Protein AF-A0A8S3E5W3-F1 (afdb_monomer_lite)

Secondary structure (DSSP, 8-state):
------EEEE---HHHHHHHHH-GGGHHHHTT--EEEE--SS----HHHHHHHHHH-TT-SEEEEEESSTHHHHHHHHHHHHH-TT--EEEEEESS-----STT-HHHHHHHHHHHH-TTSS-GGG-EEEEETTEEEEE--

pLDDT: mean 84.82, std 10.71, range [51.94, 96.88]

Foldseek 3Di:
DPPQDAADEEEPPPVVLVVVLPDPVCLVNLQRHAEYEHDDDQDQCDLVNLLSSLVSNQNYQYYEEEHAAPVVVLSNLLNCLQRHLNHFKYKYFYDAFDDDPDPDDLVNSVVSNCVRPHPPSFDSVQWDWDDDRTMIITGGD

Sequence (141 aa):
ACPNVIDLKISPLYLYLEAIIYNSSLISIFKQIKILNLITGYCNICRNLISNLVKRFPSLTHMEVPVASFNYCESTIDILLSHQQNLSYLNIGHSTPAVFNQPFSRSHIIDKRCRAFGFNTIDERKVTVNRDERSIEIRLS

Organism: NCBI:txid392030

Structure (mmCIF, N/CA/C/O backbone):
data_AF-A0A8S3E5W3-F1
#
_entry.id   AF-A0A8S3E5W3-F1
#
loop_
_atom_site.group_PDB
_atom_site.id
_atom_site.type_symbol
_atom_site.label_atom_id
_atom_site.label_alt_id
_atom_site.label_comp_id
_atom_site.label_asym_id
_atom_site.label_entity_id
_atom_site.label_seq_id
_atom_site.pdbx_PDB_ins_code
_atom_site.Cartn_x
_atom_site.Cartn_y
_atom_site.Cartn_z
_atom_site.occupancy
_atom_site.B_iso_or_equiv
_atom_site.auth_seq_id
_atom_site.auth_comp_id
_atom_site.auth_asym_id
_atom_site.auth_atom_id
_atom_site.pdbx_PDB_model_num
ATOM 1 N N . ALA A 1 1 ? -18.044 19.460 12.988 1.00 51.94 1 ALA A N 1
ATOM 2 C CA . ALA A 1 1 ? -17.179 18.279 12.794 1.00 51.94 1 ALA A CA 1
ATOM 3 C C . ALA A 1 1 ? -16.842 18.188 11.312 1.00 51.94 1 ALA A C 1
ATOM 5 O O . ALA A 1 1 ? -17.748 18.396 10.514 1.00 51.94 1 ALA A O 1
ATOM 6 N N . CYS A 1 2 ? -15.580 17.960 10.931 1.00 53.28 2 CYS A N 1
ATOM 7 C CA . CYS A 1 2 ? -15.289 17.615 9.534 1.00 53.28 2 CYS A CA 1
ATOM 8 C C . CYS A 1 2 ? -16.010 16.294 9.204 1.00 53.28 2 CYS A C 1
ATOM 10 O O . CYS A 1 2 ? -16.019 15.412 10.065 1.00 53.28 2 CYS A O 1
ATOM 12 N N . PRO A 1 3 ? -16.630 16.153 8.020 1.00 58.12 3 PRO A N 1
ATOM 13 C CA . PRO A 1 3 ? -17.190 14.878 7.581 1.00 58.12 3 PRO A CA 1
ATOM 14 C C . PRO A 1 3 ? -16.103 13.792 7.569 1.00 58.12 3 PRO A C 1
ATOM 16 O O . PRO A 1 3 ? -14.919 14.107 7.447 1.00 58.12 3 PRO A O 1
ATOM 19 N N . ASN A 1 4 ? -16.513 12.524 7.691 1.00 75.50 4 ASN A N 1
ATOM 20 C CA . ASN A 1 4 ? -15.634 11.356 7.580 1.00 75.50 4 ASN A CA 1
ATOM 21 C C . ASN A 1 4 ? -15.000 11.316 6.180 1.00 75.50 4 ASN A C 1
ATOM 23 O O . ASN A 1 4 ? -15.525 10.676 5.268 1.00 75.50 4 ASN A O 1
ATOM 27 N N . VAL A 1 5 ? -13.884 12.016 5.987 1.00 76.00 5 VAL A N 1
ATOM 28 C CA . VAL A 1 5 ? -13.081 11.884 4.773 1.00 76.00 5 VAL A CA 1
ATOM 29 C C . VAL A 1 5 ? -12.323 10.571 4.904 1.00 76.00 5 VAL A C 1
ATOM 31 O O . VAL A 1 5 ? -11.516 10.404 5.815 1.00 76.00 5 VAL A O 1
ATOM 34 N N . ILE A 1 6 ? -12.629 9.624 4.023 1.00 88.81 6 ILE A N 1
ATOM 35 C CA . ILE A 1 6 ? -12.010 8.291 4.010 1.00 88.81 6 ILE A CA 1
ATOM 36 C C . ILE A 1 6 ? -11.149 8.055 2.767 1.00 88.81 6 ILE A C 1
ATOM 38 O O . ILE A 1 6 ? -10.270 7.198 2.808 1.00 88.81 6 ILE A O 1
ATOM 42 N N . ASP A 1 7 ? -11.379 8.822 1.701 1.00 91.31 7 ASP A N 1
ATOM 43 C CA . ASP A 1 7 ? -10.654 8.767 0.430 1.00 91.31 7 ASP A CA 1
ATOM 44 C C . ASP A 1 7 ? -10.007 10.127 0.167 1.00 91.31 7 ASP A C 1
ATOM 46 O O . ASP A 1 7 ? -10.668 11.168 0.233 1.00 91.31 7 ASP A O 1
ATOM 50 N N . LEU A 1 8 ? -8.704 10.108 -0.101 1.00 89.25 8 LEU A N 1
ATOM 51 C CA . LEU A 1 8 ? -7.937 11.263 -0.528 1.00 89.25 8 LEU A CA 1
ATOM 52 C C . LEU A 1 8 ? -7.276 10.960 -1.871 1.00 89.25 8 LEU A C 1
ATOM 54 O O . LEU A 1 8 ? -6.436 10.065 -1.983 1.00 89.25 8 LEU A O 1
ATOM 58 N N . LYS A 1 9 ? -7.592 11.784 -2.870 1.00 88.75 9 LYS A N 1
ATOM 59 C CA . LYS A 1 9 ? -6.907 11.799 -4.163 1.00 88.75 9 LYS A CA 1
ATOM 60 C C . LYS A 1 9 ? -6.082 13.072 -4.271 1.00 88.75 9 LYS A C 1
ATOM 62 O O . LYS A 1 9 ? -6.625 14.166 -4.135 1.00 88.75 9 LYS A O 1
ATOM 67 N N . ILE A 1 10 ? -4.779 12.943 -4.496 1.00 83.44 10 ILE A N 1
ATOM 68 C CA . ILE A 1 10 ? -3.865 14.088 -4.522 1.00 83.44 10 ILE A CA 1
ATOM 69 C C . ILE A 1 10 ? -2.868 13.962 -5.666 1.00 83.44 10 ILE A C 1
ATOM 71 O O . ILE A 1 10 ? -2.259 12.914 -5.862 1.00 83.44 10 ILE A O 1
ATOM 75 N N . SER A 1 11 ? -2.697 15.045 -6.424 1.00 77.00 11 SER A N 1
ATOM 76 C CA . SER A 1 11 ? -1.635 15.135 -7.422 1.00 77.00 11 SER A CA 1
ATOM 77 C C . SER A 1 11 ? -0.300 15.449 -6.730 1.00 77.00 11 SER A C 1
ATOM 79 O O . SER A 1 11 ? -0.203 16.445 -6.006 1.00 77.00 11 SER A O 1
ATOM 81 N N . PRO A 1 12 ? 0.738 14.626 -6.921 1.00 62.12 12 PRO A N 1
ATOM 82 C CA . PRO A 1 12 ? 2.032 14.775 -6.306 1.00 62.12 12 PRO A CA 1
ATOM 83 C C . PRO A 1 12 ? 2.875 15.719 -7.163 1.00 62.12 12 PRO A C 1
ATOM 85 O O . PRO A 1 12 ? 3.812 15.313 -7.839 1.00 62.12 12 PRO A O 1
ATOM 88 N N . LEU A 1 13 ? 2.604 17.017 -7.116 1.00 70.69 13 LEU A N 1
ATOM 89 C CA . LEU A 1 13 ? 3.729 17.935 -7.254 1.00 70.69 13 LEU A CA 1
ATOM 90 C C . LEU A 1 13 ? 4.474 17.863 -5.917 1.00 70.69 13 LEU A C 1
ATOM 92 O O . LEU A 1 13 ? 3.924 18.273 -4.897 1.00 70.69 13 LEU A O 1
ATOM 96 N N . TYR A 1 14 ? 5.678 17.276 -5.913 1.00 63.31 14 TYR A N 1
ATOM 97 C CA . TYR A 1 14 ? 6.438 16.892 -4.707 1.00 63.31 14 TYR A CA 1
ATOM 98 C C . TYR A 1 14 ? 6.393 17.954 -3.590 1.00 63.31 14 TYR A C 1
ATOM 100 O O . TYR A 1 14 ? 6.066 17.644 -2.447 1.00 63.31 14 TYR A O 1
ATOM 108 N N . LEU A 1 15 ? 6.613 19.223 -3.955 1.00 60.59 15 LEU A N 1
ATOM 109 C CA . LEU A 1 15 ? 6.594 20.374 -3.043 1.00 60.59 15 LEU A CA 1
ATOM 110 C C . LEU A 1 15 ? 5.234 20.597 -2.356 1.00 60.59 15 LEU A C 1
ATOM 112 O O . LEU A 1 15 ? 5.180 20.876 -1.160 1.00 60.59 15 LEU A O 1
ATOM 116 N N . TYR A 1 16 ? 4.127 20.454 -3.086 1.00 69.62 16 TYR A N 1
ATOM 117 C CA . TYR A 1 16 ? 2.784 20.634 -2.527 1.00 69.62 16 TYR A CA 1
ATOM 118 C C . TYR A 1 16 ? 2.388 19.463 -1.634 1.00 69.62 16 TYR A C 1
ATOM 120 O O . TYR A 1 16 ? 1.751 19.659 -0.599 1.00 69.62 16 TYR A O 1
ATOM 128 N N . LEU A 1 17 ? 2.792 18.247 -2.010 1.00 75.75 17 LEU A N 1
ATOM 129 C CA . LEU A 1 17 ? 2.506 17.058 -1.220 1.00 75.75 17 LEU A CA 1
ATOM 130 C C . LEU A 1 17 ? 3.232 17.108 0.130 1.00 75.75 17 LEU A C 1
ATOM 132 O O . LEU A 1 17 ? 2.605 16.854 1.155 1.00 75.75 17 LEU A O 1
ATOM 136 N N . GLU A 1 18 ? 4.506 17.507 0.165 1.00 79.12 18 GLU A N 1
ATOM 137 C CA . GLU A 1 18 ? 5.216 17.722 1.431 1.00 79.12 18 GLU A CA 1
ATOM 138 C C . GLU A 1 18 ? 4.546 18.799 2.290 1.00 79.12 18 GLU A C 1
ATOM 140 O O . GLU A 1 18 ? 4.275 18.552 3.466 1.00 79.12 18 GLU A O 1
ATOM 145 N N . ALA A 1 19 ? 4.199 19.955 1.715 1.00 82.25 19 ALA A N 1
ATOM 146 C CA . ALA A 1 19 ? 3.516 21.021 2.452 1.00 82.25 19 ALA A CA 1
ATOM 147 C C . ALA A 1 19 ? 2.207 20.534 3.100 1.00 82.25 19 ALA A C 1
ATOM 149 O O . ALA A 1 19 ? 1.916 20.868 4.249 1.00 82.25 19 ALA A O 1
ATOM 150 N N . ILE A 1 20 ? 1.444 19.696 2.394 1.00 82.69 20 ILE A N 1
ATOM 151 C CA . ILE A 1 20 ? 0.206 19.095 2.900 1.00 82.69 20 ILE A CA 1
ATOM 152 C C . ILE A 1 20 ? 0.502 18.069 4.001 1.00 82.69 20 ILE A C 1
ATOM 154 O O . ILE A 1 20 ? -0.080 18.150 5.081 1.00 82.69 20 ILE A O 1
ATOM 158 N N . ILE A 1 21 ? 1.435 17.139 3.775 1.00 84.00 21 ILE A N 1
ATOM 159 C CA . ILE A 1 21 ? 1.821 16.094 4.740 1.00 84.00 21 ILE A CA 1
ATOM 160 C C . ILE A 1 21 ? 2.355 16.706 6.037 1.00 84.00 21 ILE A C 1
ATOM 162 O O . ILE A 1 21 ? 2.086 16.194 7.128 1.00 84.00 21 ILE A O 1
ATOM 166 N N . TYR A 1 22 ? 3.120 17.793 5.960 1.00 85.31 22 TYR A N 1
ATOM 167 C CA . TYR A 1 22 ? 3.699 18.431 7.140 1.00 85.31 22 TYR A CA 1
ATOM 168 C C . TYR A 1 22 ? 2.750 19.406 7.843 1.00 85.31 22 TYR A C 1
ATOM 170 O O . TYR A 1 22 ? 3.024 19.773 8.985 1.00 85.31 22 TYR A O 1
ATOM 178 N N . ASN A 1 23 ? 1.602 19.739 7.248 1.00 88.19 23 ASN A N 1
ATOM 179 C CA . ASN A 1 23 ? 0.614 20.611 7.870 1.00 88.19 23 ASN A CA 1
ATOM 180 C C . ASN A 1 23 ? -0.026 19.950 9.108 1.00 88.19 23 ASN A C 1
ATOM 182 O O . ASN A 1 23 ? -0.774 18.973 9.016 1.00 88.19 23 ASN A O 1
ATOM 186 N N . SER A 1 24 ? 0.259 20.499 10.291 1.00 89.75 24 SER A N 1
ATOM 187 C CA . SER A 1 24 ? -0.223 19.975 11.573 1.00 89.75 24 SER A CA 1
ATOM 188 C C . SER A 1 24 ? -1.737 20.106 11.754 1.00 89.75 24 SER A C 1
ATOM 190 O O . SER A 1 24 ? -2.343 19.270 12.426 1.00 89.75 24 SER A O 1
ATOM 192 N N . SER A 1 25 ? -2.373 21.089 11.113 1.00 89.94 25 SER A N 1
ATOM 193 C CA . SER A 1 25 ? -3.822 21.297 11.185 1.00 89.94 25 SER A CA 1
ATOM 194 C C . SER A 1 25 ? -4.619 20.186 10.494 1.00 89.94 25 SER A C 1
ATOM 196 O O . SER A 1 25 ? -5.795 20.006 10.796 1.00 89.94 25 SER A O 1
ATOM 198 N N . LEU A 1 26 ? -3.987 19.407 9.605 1.00 88.69 26 LEU A N 1
ATOM 199 C CA . LEU A 1 26 ? -4.627 18.314 8.865 1.00 88.69 26 LEU A CA 1
ATOM 200 C C . LEU A 1 26 ? -4.473 16.937 9.537 1.00 88.69 26 LEU A C 1
ATOM 202 O O . LEU A 1 26 ? -5.041 15.957 9.057 1.00 88.69 26 LEU A O 1
ATOM 206 N N . ILE A 1 27 ? -3.761 16.837 10.670 1.00 88.50 27 ILE A N 1
ATOM 207 C CA . ILE A 1 27 ? -3.482 15.554 11.351 1.00 88.50 27 ILE A CA 1
ATOM 208 C C . ILE A 1 27 ? -4.766 14.778 11.670 1.00 88.50 27 ILE A C 1
ATOM 210 O O . ILE A 1 27 ? -4.810 13.559 11.501 1.00 88.50 27 ILE A O 1
ATOM 214 N N . SER A 1 28 ? -5.810 15.463 12.145 1.00 88.94 28 SER A N 1
ATOM 215 C CA . SER A 1 28 ? -7.084 14.818 12.486 1.00 88.94 28 SER A CA 1
ATOM 216 C C . SER A 1 28 ? -7.775 14.218 11.261 1.00 88.94 28 SER A C 1
ATOM 218 O O . SER A 1 28 ? -8.424 13.183 11.389 1.00 88.94 28 SER A O 1
ATOM 220 N N . ILE A 1 29 ? -7.604 14.821 10.082 1.00 89.12 29 ILE A N 1
ATOM 221 C CA . ILE A 1 29 ? -8.140 14.326 8.811 1.00 89.12 29 ILE A CA 1
ATOM 222 C C . ILE A 1 29 ? -7.318 13.124 8.338 1.00 89.12 29 ILE A C 1
ATOM 224 O O . ILE A 1 29 ? -7.889 12.079 8.047 1.00 89.12 29 ILE A O 1
ATOM 228 N N . PHE A 1 30 ? -5.983 13.210 8.339 1.00 90.81 30 PHE A N 1
ATOM 229 C CA . PHE A 1 30 ? -5.122 12.115 7.866 1.00 90.81 30 PHE A CA 1
ATOM 230 C C . PHE A 1 30 ? -5.284 10.814 8.662 1.00 90.81 30 PHE A C 1
ATOM 232 O O . PHE A 1 30 ? -5.193 9.730 8.090 1.00 90.81 30 PHE A O 1
ATOM 239 N N . LYS A 1 31 ? -5.613 10.902 9.957 1.00 90.06 31 LYS A N 1
ATOM 240 C CA . LYS A 1 31 ? -5.946 9.731 10.788 1.00 90.06 31 LYS A CA 1
ATOM 241 C C . LYS A 1 31 ? -7.226 9.004 10.357 1.00 90.06 31 LYS A C 1
ATOM 243 O O . LYS A 1 31 ? -7.402 7.848 10.731 1.00 90.06 31 LYS A O 1
ATOM 248 N N . GLN A 1 32 ? -8.119 9.660 9.619 1.00 91.94 32 GLN A N 1
ATOM 249 C CA . GLN A 1 32 ? -9.391 9.086 9.161 1.00 91.94 32 GLN A CA 1
ATOM 250 C C . GLN A 1 32 ? -9.295 8.481 7.757 1.00 91.94 32 GLN A C 1
ATOM 252 O O . GLN A 1 32 ? -10.073 7.587 7.425 1.00 91.94 32 GLN A O 1
ATOM 257 N N . ILE A 1 33 ? -8.334 8.942 6.951 1.00 93.19 33 ILE A N 1
ATOM 258 C CA . ILE A 1 33 ? -8.129 8.460 5.587 1.00 93.19 33 ILE A CA 1
ATOM 259 C C . ILE A 1 33 ? -7.767 6.972 5.604 1.00 93.19 33 ILE A C 1
ATOM 261 O O . ILE A 1 33 ? -6.821 6.543 6.267 1.00 93.19 33 ILE A O 1
ATOM 265 N N . LYS A 1 34 ? -8.517 6.201 4.818 1.00 95.25 34 LYS A N 1
ATOM 266 C CA . LYS A 1 34 ? -8.323 4.765 4.603 1.00 95.25 34 LYS A CA 1
ATOM 267 C C . LYS A 1 34 ? -7.833 4.449 3.196 1.00 95.25 34 LYS A C 1
ATOM 269 O O . LYS A 1 34 ? -7.215 3.402 3.010 1.00 95.25 34 LYS A O 1
ATOM 274 N N . ILE A 1 35 ? -8.126 5.320 2.236 1.00 95.31 35 ILE A N 1
ATOM 275 C CA . ILE A 1 35 ? -7.792 5.175 0.821 1.00 95.31 35 ILE A CA 1
ATOM 276 C C . ILE A 1 35 ? -6.981 6.401 0.407 1.00 95.31 35 ILE A C 1
ATOM 278 O O . ILE A 1 35 ? -7.440 7.531 0.570 1.00 95.31 35 ILE A O 1
ATOM 282 N N . LEU A 1 36 ? -5.774 6.180 -0.108 1.00 92.94 36 LEU A N 1
ATOM 283 C CA . LEU A 1 36 ? -4.906 7.243 -0.605 1.00 92.94 36 LEU A CA 1
ATOM 284 C C . LEU A 1 36 ? -4.484 6.949 -2.040 1.00 92.94 36 LEU A C 1
ATOM 286 O O . LEU A 1 36 ? -3.724 6.016 -2.287 1.00 92.94 36 LEU A O 1
ATOM 290 N N . ASN A 1 37 ? -4.930 7.794 -2.964 1.00 91.38 37 ASN A N 1
ATOM 291 C CA . ASN A 1 37 ? -4.573 7.699 -4.372 1.00 91.38 37 ASN A CA 1
ATOM 292 C C . ASN A 1 37 ? -3.673 8.875 -4.744 1.00 91.38 37 ASN A C 1
ATOM 294 O O . ASN A 1 37 ? -4.113 10.029 -4.809 1.00 91.38 37 ASN A O 1
ATOM 298 N N . LEU A 1 38 ? -2.401 8.585 -4.986 1.00 88.00 38 LEU A N 1
ATOM 299 C CA . LEU A 1 38 ? -1.465 9.567 -5.510 1.00 88.00 38 LEU A CA 1
ATOM 300 C C . LEU A 1 38 ? -1.620 9.579 -7.037 1.00 88.00 38 LEU A C 1
ATOM 302 O O . LEU A 1 38 ? -1.296 8.611 -7.716 1.00 88.00 38 LEU A O 1
ATOM 306 N N . ILE A 1 39 ? -2.187 10.651 -7.584 1.00 80.81 39 ILE A N 1
ATOM 307 C CA . ILE A 1 39 ? -2.482 10.749 -9.021 1.00 80.81 39 ILE A CA 1
ATOM 308 C C . ILE A 1 39 ? -1.172 10.922 -9.798 1.00 80.81 39 ILE A C 1
ATOM 310 O O . ILE A 1 39 ? -0.194 11.444 -9.290 1.00 80.81 39 ILE A O 1
ATOM 314 N N . THR A 1 40 ? -1.105 10.490 -11.048 1.00 62.34 40 THR A N 1
ATOM 315 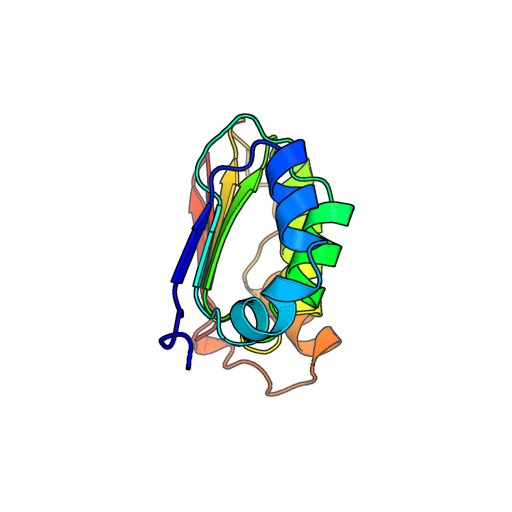C CA . THR A 1 40 ? 0.092 10.648 -11.877 1.00 62.34 40 THR A CA 1
ATOM 316 C C . THR A 1 40 ? 0.445 12.123 -12.113 1.00 62.34 40 THR A C 1
ATOM 318 O O . THR A 1 40 ? -0.261 12.851 -12.806 1.00 62.34 40 THR A O 1
ATOM 321 N N . GLY A 1 41 ? 1.587 12.534 -11.576 1.00 58.16 41 GLY A N 1
ATOM 322 C CA . GLY A 1 41 ? 2.441 13.617 -12.059 1.00 58.16 41 GLY A CA 1
ATOM 323 C C . GLY A 1 41 ? 3.871 13.079 -12.045 1.00 58.16 41 GLY A C 1
ATOM 324 O O . GLY A 1 41 ? 4.114 12.070 -11.384 1.00 58.16 41 GLY A O 1
ATOM 325 N N . TYR A 1 42 ? 4.813 13.680 -12.773 1.00 55.38 42 TYR A N 1
ATOM 326 C CA . TYR A 1 42 ? 6.233 13.292 -12.741 1.00 55.38 42 TYR A CA 1
ATOM 327 C C . TYR A 1 42 ? 6.835 13.557 -11.349 1.00 55.38 42 TYR A C 1
ATOM 329 O O . TYR A 1 42 ? 7.603 14.492 -11.148 1.00 55.38 42 TYR A O 1
ATOM 337 N N . CYS A 1 43 ? 6.442 12.768 -10.355 1.00 59.91 43 CYS A N 1
ATOM 338 C CA . CYS A 1 43 ? 6.921 12.871 -8.997 1.00 59.91 43 CYS A CA 1
ATOM 339 C C . CYS A 1 43 ? 7.893 11.741 -8.753 1.00 59.91 43 CYS A C 1
ATOM 341 O O . CYS A 1 43 ? 7.539 10.561 -8.813 1.00 59.91 43 CYS A O 1
ATOM 343 N N . ASN A 1 44 ? 9.126 12.112 -8.439 1.00 67.94 44 ASN A N 1
ATOM 344 C CA . ASN A 1 44 ? 10.066 11.163 -7.895 1.00 67.94 44 ASN A CA 1
ATOM 345 C C . ASN A 1 44 ? 9.696 10.923 -6.427 1.00 67.94 44 ASN A C 1
ATOM 347 O O . ASN A 1 44 ? 10.194 11.605 -5.530 1.00 67.94 44 ASN A O 1
ATOM 351 N N . ILE A 1 45 ? 8.752 10.010 -6.184 1.00 75.06 45 ILE A N 1
ATOM 352 C CA . ILE A 1 45 ? 8.390 9.618 -4.825 1.00 75.06 45 ILE A CA 1
ATOM 353 C C . ILE A 1 45 ? 9.591 8.900 -4.215 1.00 75.06 45 ILE A C 1
ATOM 355 O O . ILE A 1 45 ? 9.882 7.743 -4.507 1.00 75.06 45 ILE A O 1
ATOM 359 N N . CYS A 1 46 ? 10.322 9.630 -3.380 1.00 75.81 46 CYS A N 1
ATOM 360 C CA . CYS A 1 46 ? 11.492 9.115 -2.702 1.00 75.81 46 CYS A CA 1
ATOM 361 C C . CYS A 1 46 ? 11.090 8.304 -1.459 1.00 75.81 46 CYS A C 1
ATOM 363 O O . CYS A 1 46 ? 10.008 8.464 -0.883 1.00 75.81 46 CYS A O 1
ATOM 365 N N . ARG A 1 47 ? 12.019 7.472 -0.983 1.00 82.44 47 ARG A N 1
ATOM 366 C CA . ARG A 1 47 ? 11.866 6.647 0.225 1.00 82.44 47 ARG A CA 1
ATOM 367 C C . ARG A 1 47 ? 11.407 7.444 1.458 1.00 82.44 47 ARG A C 1
ATOM 369 O O . ARG A 1 47 ? 10.595 6.963 2.252 1.00 82.44 47 ARG A O 1
ATOM 376 N N . ASN A 1 48 ? 11.925 8.662 1.625 1.00 84.12 48 ASN A N 1
ATOM 377 C CA . ASN A 1 48 ? 11.607 9.521 2.769 1.00 84.12 48 ASN A CA 1
ATOM 378 C C . ASN A 1 48 ? 10.147 9.976 2.746 1.00 84.12 48 ASN A C 1
ATOM 380 O O . ASN A 1 48 ? 9.480 9.948 3.779 1.00 84.12 48 ASN A O 1
ATOM 384 N N . LEU A 1 49 ? 9.629 10.324 1.567 1.00 83.81 49 LEU A N 1
ATOM 385 C CA . LEU A 1 49 ? 8.242 10.734 1.403 1.00 83.81 49 LEU A CA 1
ATOM 386 C C . LEU A 1 49 ? 7.279 9.598 1.769 1.00 83.81 49 LEU A C 1
ATOM 388 O O . LEU A 1 49 ? 6.371 9.816 2.567 1.00 83.81 49 LEU A O 1
ATOM 392 N N . ILE A 1 50 ? 7.520 8.375 1.281 1.00 88.38 50 ILE A N 1
ATOM 393 C CA . ILE A 1 50 ? 6.724 7.194 1.668 1.00 88.38 50 ILE A CA 1
ATOM 394 C C . ILE A 1 50 ? 6.782 6.967 3.180 1.00 88.38 50 ILE A C 1
ATOM 396 O O . ILE A 1 50 ? 5.752 6.749 3.815 1.00 88.38 50 ILE A O 1
ATOM 400 N N . SER A 1 51 ? 7.970 7.085 3.779 1.00 89.94 51 SER A N 1
ATOM 401 C CA . SER A 1 51 ? 8.154 6.922 5.228 1.00 89.94 51 SER A CA 1
ATOM 402 C C . SER A 1 51 ? 7.357 7.946 6.044 1.00 89.94 51 SER A C 1
ATOM 404 O O . SER A 1 51 ? 6.890 7.646 7.141 1.00 89.94 51 SER A O 1
ATOM 406 N N 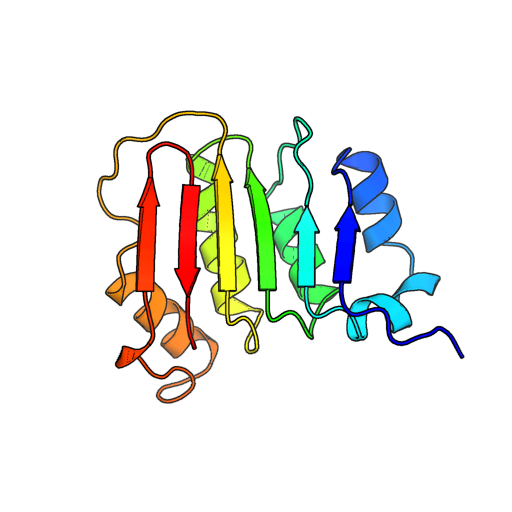. ASN A 1 52 ? 7.180 9.158 5.522 1.00 88.44 52 ASN A N 1
ATOM 407 C CA . ASN A 1 52 ? 6.383 10.195 6.171 1.00 88.44 52 ASN A CA 1
ATOM 408 C C . ASN A 1 52 ? 4.886 10.024 5.906 1.00 88.44 52 ASN A C 1
ATOM 410 O O . ASN A 1 52 ? 4.090 10.210 6.827 1.00 88.44 52 ASN A O 1
ATOM 414 N N . LEU A 1 53 ? 4.502 9.587 4.703 1.00 89.50 53 LEU A N 1
ATOM 415 C CA . LEU A 1 53 ? 3.127 9.204 4.386 1.00 89.50 53 LEU A CA 1
ATOM 416 C C . LEU A 1 53 ? 2.634 8.131 5.358 1.00 89.50 53 LEU A C 1
ATOM 418 O O . LEU A 1 53 ? 1.614 8.329 6.014 1.00 89.50 53 LEU A O 1
ATOM 422 N N . VAL A 1 54 ? 3.389 7.049 5.564 1.00 91.12 54 VAL A N 1
ATOM 423 C CA . VAL A 1 54 ? 2.927 5.985 6.468 1.00 91.12 54 VAL A CA 1
ATOM 424 C C . VAL A 1 54 ? 2.745 6.458 7.913 1.00 91.12 54 VAL A C 1
ATOM 426 O O . VAL A 1 54 ? 1.841 6.002 8.602 1.00 91.12 54 VAL A O 1
ATOM 429 N N . LYS A 1 55 ? 3.540 7.428 8.373 1.00 90.44 55 LYS A N 1
ATOM 430 C CA . LYS A 1 55 ? 3.375 8.017 9.712 1.00 90.44 55 LYS A CA 1
ATOM 431 C C . LYS A 1 55 ? 2.153 8.928 9.806 1.00 90.44 55 LYS A C 1
ATOM 433 O O . LYS A 1 55 ? 1.542 9.030 10.868 1.00 90.44 55 LYS A O 1
ATOM 438 N N . ARG A 1 56 ? 1.823 9.640 8.725 1.00 90.88 56 ARG A N 1
ATOM 439 C CA . ARG A 1 56 ? 0.704 10.592 8.702 1.00 90.88 56 ARG A CA 1
ATOM 440 C C . ARG A 1 56 ? -0.646 9.930 8.503 1.00 90.88 56 ARG A C 1
ATOM 442 O O . ARG A 1 56 ? -1.624 10.424 9.055 1.00 90.88 56 ARG A O 1
ATOM 449 N N . PHE A 1 57 ? -0.682 8.823 7.775 1.00 92.69 57 PHE A N 1
ATOM 450 C CA . PHE A 1 57 ? -1.899 8.109 7.420 1.00 92.69 57 PHE A CA 1
ATOM 451 C C . PHE A 1 57 ? -1.914 6.714 8.085 1.00 92.69 57 PHE A C 1
ATOM 453 O O . PHE A 1 57 ? -1.722 5.709 7.409 1.00 92.69 57 PHE A O 1
ATOM 460 N N . PRO A 1 58 ? -2.092 6.610 9.418 1.00 92.75 58 PRO A N 1
ATOM 461 C CA . PRO A 1 58 ? -1.974 5.337 10.148 1.00 92.75 58 PRO A CA 1
ATOM 462 C C . PRO A 1 58 ? -3.136 4.355 9.911 1.00 92.75 58 PRO A C 1
ATOM 464 O O . PRO A 1 58 ? -3.047 3.185 10.276 1.00 92.75 58 PRO A O 1
ATOM 467 N N . SER A 1 59 ? -4.242 4.831 9.340 1.00 93.38 59 SER A N 1
ATOM 468 C CA . SER A 1 59 ? -5.465 4.049 9.116 1.00 93.38 59 SER A CA 1
ATOM 469 C C . SER A 1 59 ? -5.580 3.527 7.682 1.00 93.38 59 SER A C 1
ATOM 471 O O . SER A 1 59 ? -6.662 3.090 7.283 1.00 93.38 59 SER A O 1
ATOM 473 N N . LEU A 1 60 ? -4.502 3.596 6.890 1.00 94.69 60 LEU A N 1
ATOM 474 C CA . LEU A 1 60 ? -4.550 3.190 5.490 1.00 94.69 60 LEU A CA 1
ATOM 475 C C . LEU A 1 60 ? -4.861 1.706 5.354 1.00 94.69 60 LEU A C 1
ATOM 477 O O . LEU A 1 60 ? -4.271 0.842 5.998 1.00 94.69 60 LEU A O 1
ATOM 481 N N . THR A 1 61 ? -5.784 1.448 4.439 1.00 95.75 61 THR A N 1
ATOM 482 C CA . THR A 1 61 ? -6.183 0.118 3.979 1.00 95.75 61 THR A CA 1
ATOM 483 C C . THR A 1 61 ? -5.875 -0.035 2.491 1.00 95.75 61 THR A C 1
ATOM 485 O O . THR A 1 61 ? -5.463 -1.100 2.053 1.00 95.75 61 THR A O 1
ATOM 488 N N . HIS A 1 62 ? -5.989 1.045 1.716 1.00 96.88 62 HIS A N 1
ATOM 489 C CA . HIS A 1 62 ? -5.765 1.043 0.275 1.00 96.88 62 HIS A CA 1
ATOM 490 C C . HIS A 1 62 ? -4.815 2.174 -0.098 1.00 96.88 62 HIS A C 1
ATOM 492 O O . HIS A 1 62 ? -4.983 3.308 0.363 1.00 96.88 62 HIS A O 1
ATOM 498 N N . MET A 1 63 ? -3.833 1.876 -0.944 1.00 94.75 63 MET A N 1
ATOM 499 C CA . MET A 1 63 ? -2.932 2.896 -1.458 1.00 94.75 63 MET A CA 1
ATOM 500 C C . MET A 1 63 ? -2.561 2.646 -2.916 1.00 94.75 63 MET A C 1
ATOM 502 O O . MET A 1 63 ? -2.183 1.536 -3.285 1.00 94.75 63 MET A O 1
ATOM 506 N N . GLU A 1 64 ? -2.614 3.703 -3.718 1.00 92.75 64 GLU A N 1
ATOM 507 C CA . GLU A 1 64 ? -2.106 3.721 -5.087 1.00 92.75 64 GLU A CA 1
ATOM 508 C C . GLU A 1 64 ? -0.976 4.744 -5.194 1.00 92.75 64 GLU A C 1
ATOM 510 O O . GLU A 1 64 ? -1.143 5.916 -4.840 1.00 92.75 64 GLU A O 1
ATOM 515 N N . VAL A 1 65 ? 0.195 4.288 -5.640 1.00 89.81 65 VAL A N 1
ATOM 516 C CA . VAL A 1 65 ? 1.437 5.067 -5.618 1.00 89.81 65 VAL A CA 1
ATOM 517 C C . VAL A 1 65 ? 2.129 5.000 -6.978 1.00 89.81 65 VAL A C 1
ATOM 519 O O . VAL A 1 65 ? 2.600 3.935 -7.366 1.00 89.81 65 VAL A O 1
ATOM 522 N N . PRO A 1 66 ? 2.271 6.116 -7.703 1.00 87.38 66 PRO A N 1
ATOM 523 C CA . PRO A 1 66 ? 3.116 6.179 -8.876 1.00 87.38 66 PRO A CA 1
ATOM 524 C C . PRO A 1 66 ? 4.563 6.431 -8.444 1.00 87.38 66 PRO A C 1
ATOM 526 O O . PRO A 1 66 ? 4.843 7.346 -7.671 1.00 87.38 66 PRO A O 1
ATOM 529 N N . VAL A 1 67 ? 5.504 5.659 -8.971 1.00 83.75 67 VAL A N 1
ATOM 530 C CA . VAL A 1 67 ? 6.940 5.878 -8.787 1.00 83.75 67 VAL A CA 1
ATOM 531 C C . VAL A 1 67 ? 7.625 6.147 -10.124 1.00 83.75 67 VAL A C 1
ATOM 533 O O . VAL A 1 67 ? 7.204 5.672 -11.178 1.00 83.75 67 VAL A O 1
ATOM 536 N N . ALA A 1 68 ? 8.711 6.919 -10.094 1.00 79.69 68 ALA A N 1
ATOM 537 C CA . ALA A 1 68 ? 9.404 7.343 -11.311 1.00 79.69 68 ALA A CA 1
ATOM 538 C C . ALA A 1 68 ? 10.175 6.212 -12.015 1.00 79.69 68 ALA A C 1
ATOM 540 O O . ALA A 1 68 ? 10.490 6.327 -13.194 1.00 79.69 68 ALA A O 1
ATOM 541 N N . SER A 1 69 ? 10.525 5.142 -11.300 1.00 80.38 69 SER A N 1
ATOM 542 C CA . SER A 1 69 ? 11.186 3.972 -11.876 1.00 80.38 69 SER A CA 1
ATOM 543 C C . SER A 1 69 ? 10.964 2.736 -11.013 1.00 80.38 69 SER A C 1
ATOM 545 O O . SER A 1 69 ? 10.665 2.836 -9.819 1.00 80.38 69 SER A O 1
ATOM 547 N N . PHE A 1 70 ? 11.175 1.567 -11.613 1.00 80.81 70 PHE A N 1
ATOM 548 C CA . PHE A 1 70 ? 11.065 0.277 -10.934 1.00 80.81 70 PHE A CA 1
ATOM 549 C C . PHE A 1 70 ? 11.945 0.173 -9.676 1.00 80.81 70 PHE A C 1
ATOM 551 O O . PHE A 1 70 ? 11.528 -0.412 -8.680 1.00 80.81 70 PHE A O 1
ATOM 558 N N . ASN A 1 71 ? 13.113 0.824 -9.667 1.00 80.94 71 ASN A N 1
ATOM 559 C CA . ASN A 1 71 ? 14.053 0.801 -8.539 1.00 80.94 71 ASN A CA 1
ATOM 560 C C . ASN A 1 71 ? 13.448 1.336 -7.230 1.00 80.94 71 ASN A C 1
ATOM 562 O O . ASN A 1 71 ? 13.913 1.000 -6.144 1.00 80.94 71 ASN A O 1
ATOM 566 N N . TYR A 1 72 ? 12.403 2.162 -7.310 1.00 83.94 72 TYR A N 1
ATOM 567 C CA . TYR A 1 72 ? 11.720 2.692 -6.131 1.00 83.94 72 TYR A CA 1
ATOM 568 C C . TYR A 1 72 ? 10.602 1.781 -5.614 1.00 83.94 72 TYR A C 1
ATOM 570 O O . TYR A 1 72 ? 10.180 1.951 -4.465 1.00 83.94 72 TYR A O 1
ATOM 578 N N . CYS A 1 73 ? 10.146 0.806 -6.410 1.00 86.12 73 CYS A N 1
ATOM 579 C CA . CYS A 1 73 ? 9.061 -0.102 -6.036 1.00 86.12 73 CYS A CA 1
ATOM 580 C C . CYS A 1 73 ? 9.416 -0.892 -4.778 1.00 86.12 73 CYS A C 1
ATOM 582 O O . CYS A 1 73 ? 8.639 -0.894 -3.830 1.00 86.12 73 CYS A O 1
ATOM 584 N N . GLU A 1 74 ? 10.614 -1.480 -4.723 1.00 86.12 74 GLU A N 1
ATOM 585 C CA . GLU A 1 74 ? 11.028 -2.321 -3.593 1.00 86.12 74 GLU A CA 1
ATOM 586 C C . GLU A 1 74 ? 11.025 -1.553 -2.279 1.00 86.12 74 GLU A C 1
ATOM 588 O O . GLU A 1 74 ? 10.344 -1.939 -1.334 1.00 86.12 74 GLU A O 1
ATOM 593 N N . SER A 1 75 ? 11.695 -0.400 -2.247 1.00 87.88 75 SER A N 1
ATOM 594 C CA . SER A 1 75 ? 11.727 0.432 -1.045 1.00 87.88 75 SER A CA 1
ATOM 595 C C . SER A 1 75 ? 10.335 0.912 -0.614 1.00 87.88 75 SER A C 1
ATOM 597 O O . SER A 1 75 ? 10.067 1.026 0.582 1.00 87.88 75 SER A O 1
ATOM 599 N N . THR A 1 76 ? 9.441 1.168 -1.574 1.00 89.75 76 THR A N 1
ATOM 600 C CA . THR A 1 76 ? 8.070 1.618 -1.313 1.00 89.75 76 THR A CA 1
ATOM 601 C C . THR A 1 76 ? 7.228 0.493 -0.717 1.00 89.75 76 THR A C 1
ATOM 603 O O . THR A 1 76 ? 6.599 0.693 0.323 1.00 89.75 76 THR A O 1
ATOM 606 N N . ILE A 1 77 ? 7.269 -0.697 -1.328 1.00 91.25 77 ILE A N 1
ATOM 607 C CA . ILE A 1 77 ? 6.600 -1.911 -0.840 1.00 91.25 77 ILE A CA 1
ATOM 608 C C . ILE A 1 77 ? 7.094 -2.235 0.564 1.00 91.25 77 ILE A C 1
ATOM 610 O O . ILE A 1 77 ? 6.284 -2.388 1.474 1.00 91.25 77 ILE A O 1
ATOM 614 N N . ASP A 1 78 ? 8.410 -2.262 0.765 1.00 91.00 78 ASP A N 1
ATOM 615 C CA . ASP A 1 78 ? 9.017 -2.587 2.051 1.00 91.00 78 ASP A CA 1
ATOM 616 C C . ASP A 1 78 ? 8.541 -1.663 3.168 1.00 91.00 78 ASP A C 1
ATOM 618 O O . ASP A 1 78 ? 8.158 -2.132 4.243 1.00 91.00 78 ASP A O 1
ATOM 622 N N . ILE A 1 79 ? 8.532 -0.348 2.931 1.00 93.25 79 ILE A N 1
ATOM 623 C CA . ILE A 1 79 ? 8.067 0.607 3.938 1.00 93.25 79 ILE A CA 1
ATOM 624 C C . ILE A 1 79 ? 6.584 0.399 4.226 1.00 93.25 79 ILE A C 1
ATOM 626 O O . ILE A 1 79 ? 6.207 0.325 5.396 1.00 93.25 79 ILE A O 1
ATOM 630 N N . LEU A 1 80 ? 5.752 0.292 3.190 1.00 93.69 80 LEU A N 1
ATOM 631 C CA . LEU A 1 80 ? 4.306 0.172 3.350 1.00 93.69 80 LEU A CA 1
ATOM 632 C C . LEU A 1 80 ? 3.925 -1.120 4.071 1.00 93.69 80 LEU A C 1
ATOM 634 O O . LEU A 1 80 ? 3.200 -1.071 5.063 1.00 93.69 80 LEU A O 1
ATOM 638 N N . LEU A 1 81 ? 4.481 -2.259 3.656 1.00 92.56 81 LEU A N 1
ATOM 639 C CA . LEU A 1 81 ? 4.230 -3.543 4.306 1.00 92.56 81 LEU A CA 1
ATOM 640 C C . LEU A 1 81 ? 4.776 -3.609 5.732 1.00 92.56 81 LEU A C 1
ATOM 642 O O . LEU A 1 81 ? 4.241 -4.377 6.521 1.00 92.56 81 LEU A O 1
ATOM 646 N N . SER A 1 82 ? 5.802 -2.827 6.078 1.00 92.94 82 SER A N 1
ATOM 647 C CA . SER A 1 82 ? 6.379 -2.851 7.430 1.00 92.94 82 SER A CA 1
ATOM 648 C C . SER A 1 82 ? 5.718 -1.877 8.406 1.00 92.94 82 SER A C 1
ATOM 650 O O . SER A 1 82 ? 5.864 -2.039 9.612 1.00 92.94 82 SER A O 1
ATOM 652 N N . HIS A 1 83 ? 5.014 -0.851 7.916 1.00 93.69 83 HIS A N 1
ATOM 653 C CA . HIS A 1 83 ? 4.497 0.233 8.767 1.00 93.69 83 HIS A CA 1
ATOM 654 C C . HIS A 1 83 ? 2.975 0.404 8.711 1.00 93.69 83 HIS A C 1
ATOM 656 O O . HIS A 1 83 ? 2.427 1.121 9.543 1.00 93.69 83 HIS A O 1
ATOM 662 N N . GLN A 1 84 ? 2.280 -0.236 7.766 1.00 92.88 84 GLN A N 1
ATOM 663 C CA . GLN A 1 84 ? 0.825 -0.137 7.622 1.00 92.88 84 GLN A CA 1
ATOM 664 C C . GLN A 1 84 ? 0.139 -1.467 7.915 1.00 92.88 84 GLN A C 1
ATOM 666 O O . GLN A 1 84 ? -0.206 -2.221 7.006 1.00 92.88 84 GLN A O 1
ATOM 671 N N . GLN A 1 85 ? -0.096 -1.756 9.197 1.00 90.81 85 GLN A N 1
ATOM 672 C CA . GLN A 1 85 ? -0.700 -3.022 9.622 1.00 90.81 85 GLN A CA 1
ATOM 673 C C . GLN A 1 85 ? -2.044 -3.294 8.928 1.00 90.81 85 GLN A C 1
ATOM 675 O O . GLN A 1 85 ? -2.278 -4.413 8.484 1.00 90.81 85 GLN A O 1
ATOM 680 N N . ASN A 1 86 ? -2.870 -2.261 8.748 1.00 92.44 86 ASN A N 1
ATOM 681 C CA . ASN A 1 86 ? -4.222 -2.372 8.190 1.00 92.44 86 ASN A CA 1
ATOM 682 C C . ASN A 1 86 ? -4.282 -2.381 6.654 1.00 92.44 86 ASN A C 1
ATOM 684 O O . ASN A 1 86 ? -5.367 -2.526 6.093 1.00 92.44 86 ASN A O 1
ATOM 688 N N . LEU A 1 87 ? -3.150 -2.202 5.967 1.00 94.81 87 LEU A N 1
ATOM 689 C CA . LEU A 1 87 ? -3.119 -2.139 4.508 1.00 94.81 87 LEU A CA 1
ATOM 690 C C . LEU A 1 87 ? -3.552 -3.491 3.920 1.00 94.81 87 LEU A C 1
ATOM 692 O O . LEU A 1 87 ? -2.907 -4.504 4.179 1.00 94.81 87 LEU A O 1
ATOM 696 N N . SER A 1 88 ? -4.634 -3.477 3.144 1.00 95.50 88 SER A N 1
ATOM 697 C CA . SER A 1 88 ? -5.255 -4.601 2.437 1.00 95.50 88 SER A CA 1
ATOM 698 C C . SER A 1 88 ? -4.927 -4.613 0.944 1.00 95.50 88 SER A C 1
ATOM 700 O O . SER A 1 88 ? -4.913 -5.674 0.324 1.00 95.50 88 SER A O 1
ATOM 702 N N . TYR A 1 89 ? -4.664 -3.441 0.365 1.00 96.62 89 TYR A N 1
ATOM 703 C CA . TYR A 1 89 ? -4.421 -3.266 -1.063 1.00 96.62 89 TYR A CA 1
ATOM 704 C C . TYR A 1 89 ? -3.333 -2.226 -1.312 1.00 96.62 89 TYR A C 1
ATOM 706 O O . TYR A 1 89 ? -3.366 -1.125 -0.757 1.00 96.62 89 TYR A O 1
ATOM 714 N N . LEU A 1 90 ? -2.395 -2.567 -2.188 1.00 95.75 90 LEU A N 1
ATOM 715 C CA . LEU A 1 90 ? -1.352 -1.675 -2.666 1.00 95.75 90 LEU A CA 1
ATOM 716 C C . LEU A 1 90 ? -1.198 -1.847 -4.172 1.00 95.75 90 LEU A C 1
ATOM 718 O O . LEU A 1 90 ? -0.944 -2.954 -4.637 1.00 95.75 90 LEU A O 1
ATOM 722 N N . ASN A 1 91 ? -1.285 -0.749 -4.909 1.00 93.94 91 ASN A N 1
ATOM 723 C CA . ASN A 1 91 ? -0.902 -0.703 -6.311 1.00 93.94 91 ASN A CA 1
ATOM 724 C C . ASN A 1 91 ? 0.241 0.292 -6.495 1.00 93.94 91 ASN A C 1
ATOM 726 O O . ASN A 1 91 ? 0.146 1.445 -6.067 1.00 93.94 91 ASN A O 1
ATOM 730 N N . ILE A 1 92 ? 1.323 -0.153 -7.126 1.00 90.62 92 ILE A N 1
ATOM 731 C CA . ILE A 1 92 ? 2.449 0.706 -7.476 1.00 90.62 92 ILE A CA 1
ATOM 732 C C . ILE A 1 92 ? 2.576 0.766 -8.985 1.00 90.62 92 ILE A C 1
ATOM 734 O O . ILE A 1 92 ? 3.004 -0.204 -9.602 1.00 90.62 92 ILE A O 1
ATOM 738 N N . GLY A 1 93 ? 2.253 1.920 -9.560 1.00 88.56 93 GLY A N 1
ATOM 739 C CA . GLY A 1 93 ? 2.500 2.201 -10.970 1.00 88.56 93 GLY A CA 1
ATOM 740 C C . GLY A 1 93 ? 3.914 2.738 -11.183 1.00 88.56 93 GLY A C 1
ATOM 741 O O . GLY A 1 93 ? 4.412 3.512 -10.370 1.00 88.56 93 GLY A O 1
ATOM 742 N N . HIS A 1 94 ? 4.562 2.383 -12.287 1.00 85.31 94 HIS A N 1
ATOM 743 C CA . HIS A 1 94 ? 5.867 2.919 -12.669 1.00 85.31 94 HIS A CA 1
ATOM 744 C C . HIS A 1 94 ? 5.934 3.255 -14.162 1.00 85.31 94 HIS A C 1
ATOM 746 O O . HIS A 1 94 ? 5.309 2.613 -15.003 1.00 85.31 94 HIS A O 1
ATOM 752 N N . SER A 1 95 ? 6.691 4.299 -14.506 1.00 78.81 95 SER A N 1
ATOM 753 C CA . SER A 1 95 ? 6.753 4.831 -15.877 1.00 78.81 95 SER A CA 1
ATOM 754 C C . SER A 1 95 ? 7.705 4.068 -16.800 1.00 78.81 95 SER A C 1
ATOM 756 O O . SER A 1 95 ? 7.503 4.058 -18.014 1.00 78.81 95 SER A O 1
ATOM 758 N N . THR A 1 96 ? 8.736 3.427 -16.250 1.00 76.44 96 THR A N 1
ATOM 759 C CA . THR A 1 96 ? 9.702 2.637 -17.019 1.00 76.44 96 THR A CA 1
ATOM 760 C C . THR A 1 96 ? 9.292 1.165 -17.022 1.00 76.44 96 THR A C 1
ATOM 762 O O . THR A 1 96 ? 9.151 0.609 -15.927 1.00 76.44 96 THR A O 1
ATOM 765 N N . PRO A 1 97 ? 9.141 0.518 -18.193 1.00 71.44 97 PRO A N 1
ATOM 766 C CA . PRO A 1 97 ? 8.912 -0.921 -18.267 1.00 71.44 97 PRO A CA 1
ATOM 767 C C . PRO A 1 97 ? 10.015 -1.702 -17.547 1.00 71.44 97 PRO A C 1
ATOM 769 O O . PRO A 1 97 ? 11.188 -1.332 -17.635 1.00 71.44 97 PRO A O 1
ATOM 772 N N . ALA A 1 98 ? 9.651 -2.769 -16.839 1.00 68.31 98 ALA A N 1
ATOM 773 C CA . ALA A 1 98 ? 10.595 -3.601 -16.097 1.00 68.31 98 ALA A CA 1
ATOM 774 C C . ALA A 1 98 ? 10.469 -5.079 -16.485 1.00 68.31 98 ALA A C 1
ATOM 776 O O . ALA A 1 98 ? 9.369 -5.588 -16.683 1.00 68.31 98 ALA A O 1
ATOM 777 N N . VAL A 1 99 ? 11.606 -5.779 -16.550 1.00 64.88 99 VAL A N 1
ATOM 778 C CA . VAL A 1 99 ? 11.652 -7.240 -16.703 1.00 64.88 99 VAL A CA 1
ATOM 779 C C . VAL A 1 99 ? 11.696 -7.867 -15.308 1.00 64.88 99 VAL A C 1
ATOM 781 O O . VAL A 1 99 ? 12.607 -7.605 -14.521 1.00 64.88 99 VAL A O 1
ATOM 784 N N . PHE A 1 100 ? 10.691 -8.674 -14.972 1.00 63.75 100 PHE A N 1
ATOM 785 C CA . PHE A 1 100 ? 10.490 -9.179 -13.613 1.00 63.75 100 PHE A CA 1
ATOM 786 C C . PHE A 1 100 ? 11.417 -10.348 -13.253 1.00 63.75 100 PHE A C 1
ATOM 788 O O . PHE A 1 100 ? 11.074 -11.501 -13.494 1.00 63.75 100 PHE A O 1
ATOM 795 N N . ASN A 1 101 ? 12.515 -10.072 -12.542 1.00 59.59 101 ASN A N 1
ATOM 796 C CA . ASN A 1 101 ? 13.428 -11.100 -12.009 1.00 59.59 101 ASN A CA 1
ATOM 797 C C . ASN A 1 101 ? 13.309 -11.341 -10.482 1.00 59.59 101 ASN A C 1
ATOM 799 O O . ASN A 1 101 ? 14.285 -11.680 -9.832 1.00 59.59 101 ASN A O 1
ATOM 803 N N . GLN A 1 102 ? 12.092 -11.272 -9.919 1.00 60.75 102 GLN A N 1
ATOM 804 C CA . GLN A 1 102 ? 11.717 -11.812 -8.585 1.00 60.75 102 GLN A CA 1
ATOM 805 C C . GLN A 1 102 ? 11.864 -10.998 -7.261 1.00 60.75 102 GLN A C 1
ATOM 807 O O . GLN A 1 102 ? 11.825 -11.641 -6.212 1.00 60.75 102 GLN A O 1
ATOM 812 N N . PRO A 1 103 ? 11.876 -9.653 -7.169 1.00 63.53 103 PRO A N 1
ATOM 813 C CA . PRO A 1 103 ? 11.812 -9.029 -5.834 1.00 63.53 103 PRO A CA 1
ATOM 814 C C . PRO A 1 103 ? 10.413 -9.054 -5.171 1.00 63.53 103 PRO A C 1
ATOM 816 O O . PRO A 1 103 ? 10.307 -8.844 -3.971 1.00 63.53 103 PRO A O 1
ATOM 819 N N . PHE A 1 104 ? 9.329 -9.371 -5.896 1.00 76.88 104 PHE A N 1
ATOM 820 C CA . PHE A 1 104 ? 7.943 -9.241 -5.389 1.00 76.88 104 PHE A CA 1
ATOM 821 C C . PHE A 1 104 ? 7.129 -10.532 -5.500 1.00 76.88 104 PHE A C 1
ATOM 823 O O . PHE A 1 104 ? 6.015 -10.546 -6.017 1.00 76.88 104 PHE A O 1
ATOM 830 N N . SER A 1 105 ? 7.699 -11.662 -5.087 1.00 87.06 105 S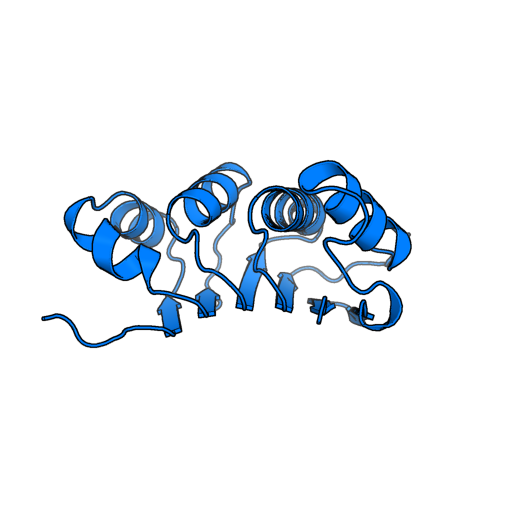ER A N 1
ATOM 831 C CA . SER A 1 105 ? 6.925 -12.904 -5.003 1.00 87.06 105 SER A CA 1
ATOM 832 C C . SER A 1 105 ? 5.907 -12.836 -3.860 1.00 87.06 105 SER A C 1
ATOM 834 O O . SER A 1 105 ? 6.108 -12.133 -2.872 1.00 87.06 105 SER A O 1
ATOM 836 N N . ARG A 1 106 ? 4.829 -13.622 -3.946 1.00 91.62 106 ARG A N 1
ATOM 837 C CA . ARG A 1 106 ? 3.859 -13.776 -2.849 1.00 91.62 106 ARG A CA 1
ATOM 838 C C . ARG A 1 106 ? 4.541 -14.132 -1.519 1.00 91.62 106 ARG A C 1
ATOM 840 O O . ARG A 1 106 ? 4.190 -13.563 -0.491 1.00 91.62 106 ARG A O 1
ATOM 847 N N . SER A 1 107 ? 5.531 -15.026 -1.547 1.00 90.62 107 SER A N 1
ATOM 848 C CA . SER A 1 107 ? 6.283 -15.430 -0.351 1.00 90.62 107 SER A CA 1
ATOM 849 C C . SER A 1 107 ? 7.058 -14.264 0.261 1.00 90.62 107 SER A C 1
ATOM 851 O O . SER A 1 107 ? 7.009 -14.079 1.470 1.00 90.62 107 SER A O 1
ATOM 853 N N . HIS A 1 108 ? 7.691 -13.422 -0.564 1.00 89.50 108 HIS A N 1
ATOM 854 C CA . HIS A 1 108 ? 8.379 -12.223 -0.083 1.00 89.50 108 HIS A CA 1
ATOM 855 C C . HIS A 1 108 ? 7.426 -11.279 0.674 1.00 89.50 108 HIS A C 1
ATOM 857 O O . HIS A 1 108 ? 7.763 -10.793 1.752 1.00 89.50 108 HIS A O 1
ATOM 863 N N . ILE A 1 109 ? 6.219 -11.052 0.140 1.00 92.25 109 ILE A N 1
ATOM 864 C CA . ILE A 1 109 ? 5.201 -10.194 0.768 1.00 92.25 109 ILE A CA 1
ATOM 865 C C . ILE A 1 109 ? 4.761 -10.746 2.131 1.00 92.25 109 ILE A C 1
ATOM 867 O O . ILE A 1 109 ? 4.676 -9.990 3.102 1.00 92.25 109 ILE A O 1
ATOM 871 N N . ILE A 1 110 ? 4.508 -12.056 2.208 1.00 92.38 110 ILE A N 1
ATOM 872 C CA . ILE A 1 110 ? 4.125 -12.743 3.450 1.00 92.38 110 ILE A CA 1
ATOM 873 C C . ILE A 1 110 ? 5.244 -12.622 4.488 1.00 92.38 110 ILE A C 1
ATOM 875 O O . ILE A 1 110 ? 4.999 -12.138 5.593 1.00 92.38 110 ILE A O 1
ATOM 879 N N . ASP A 1 111 ? 6.478 -12.973 4.118 1.00 91.56 111 ASP A N 1
ATOM 880 C CA . ASP A 1 111 ? 7.633 -12.929 5.018 1.00 91.56 111 ASP A CA 1
ATOM 881 C C . ASP A 1 111 ? 7.848 -11.527 5.595 1.00 91.56 111 ASP A C 1
ATOM 883 O O . ASP A 1 111 ? 8.074 -11.368 6.798 1.00 91.56 111 ASP A O 1
ATOM 887 N N . LYS A 1 112 ? 7.746 -10.490 4.754 1.00 91.44 112 LYS A N 1
ATOM 888 C CA . LYS A 1 112 ? 7.864 -9.092 5.186 1.00 91.44 112 LYS A CA 1
ATOM 889 C C . LYS A 1 112 ? 6.792 -8.719 6.204 1.00 91.44 112 LYS A C 1
ATOM 891 O O . LYS A 1 112 ? 7.119 -8.146 7.243 1.00 91.44 112 LYS A O 1
ATOM 896 N N . ARG A 1 113 ? 5.532 -9.072 5.942 1.00 91.88 113 ARG A N 1
ATOM 897 C CA . ARG A 1 113 ? 4.408 -8.791 6.846 1.00 91.88 113 ARG A CA 1
ATOM 898 C C . ARG A 1 113 ? 4.541 -9.507 8.183 1.00 91.88 113 ARG A C 1
ATOM 900 O O . ARG A 1 113 ? 4.401 -8.868 9.224 1.00 91.88 113 ARG A O 1
ATOM 907 N N . CYS A 1 114 ? 4.868 -10.796 8.160 1.00 92.19 114 CYS A N 1
ATOM 908 C CA . CYS A 1 114 ? 5.044 -11.593 9.370 1.00 92.19 114 CYS A CA 1
ATOM 909 C C . CYS A 1 114 ? 6.210 -11.083 10.227 1.00 92.19 114 CYS A C 1
ATOM 911 O O . CYS A 1 114 ? 6.094 -11.037 11.449 1.00 92.19 114 CYS A O 1
ATOM 913 N N . ARG A 1 115 ? 7.314 -10.628 9.615 1.00 92.94 115 ARG A N 1
ATOM 914 C CA . ARG A 1 115 ? 8.427 -10.002 10.354 1.00 92.94 115 ARG A CA 1
ATOM 915 C C . ARG A 1 115 ? 8.044 -8.672 10.999 1.00 92.94 115 ARG A C 1
ATOM 917 O O . ARG A 1 115 ? 8.563 -8.359 12.065 1.00 92.94 115 ARG A O 1
ATOM 924 N N . ALA A 1 116 ? 7.177 -7.891 10.357 1.00 93.12 116 ALA A N 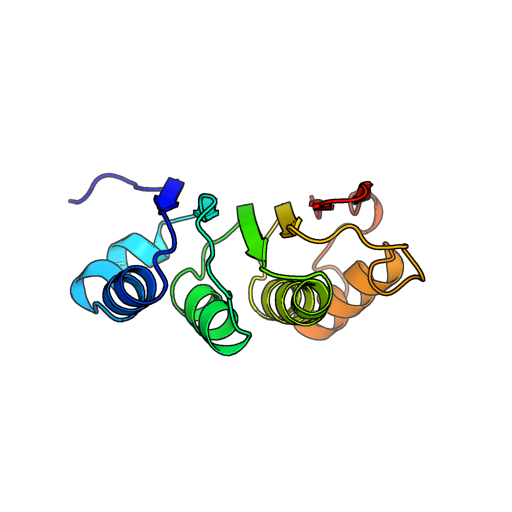1
ATOM 925 C CA . ALA A 1 116 ? 6.775 -6.581 10.858 1.00 93.12 116 ALA A CA 1
ATOM 926 C C . ALA A 1 116 ? 5.727 -6.656 11.981 1.00 93.12 116 ALA A C 1
ATOM 928 O O . ALA A 1 116 ? 5.794 -5.868 12.921 1.00 93.12 116 ALA A O 1
ATOM 929 N N . PHE A 1 117 ? 4.772 -7.589 11.895 1.00 92.88 117 PHE A N 1
ATOM 930 C CA . PHE A 1 117 ? 3.594 -7.598 12.776 1.00 92.88 117 PHE A CA 1
ATOM 931 C C . PHE A 1 117 ? 3.319 -8.929 13.494 1.00 92.88 117 PHE A C 1
ATOM 933 O O . PHE A 1 117 ? 2.437 -8.982 14.351 1.00 92.88 117 PHE A O 1
ATOM 940 N N . GLY A 1 118 ? 4.088 -9.980 13.199 1.00 90.62 118 GLY A N 1
ATOM 941 C CA . GLY A 1 118 ? 3.954 -11.311 13.792 1.00 90.62 118 GLY A CA 1
ATOM 942 C C . GLY A 1 118 ? 3.271 -12.340 12.886 1.00 90.62 118 GLY A C 1
ATOM 943 O O . GLY A 1 118 ? 2.642 -12.026 11.875 1.00 90.62 118 GLY A O 1
ATOM 944 N N . PHE A 1 119 ? 3.401 -13.614 13.260 1.00 76.44 119 PHE A N 1
ATOM 945 C CA . PHE A 1 119 ? 2.705 -14.721 12.604 1.00 76.44 119 PHE A CA 1
ATOM 946 C C . PHE A 1 119 ? 1.201 -14.637 12.938 1.00 76.44 119 PHE A C 1
ATOM 948 O O . PHE A 1 119 ? 0.851 -14.389 14.090 1.00 76.44 119 PHE A O 1
ATOM 955 N N . ASN A 1 120 ? 0.321 -14.834 11.946 1.00 78.69 120 ASN A N 1
ATOM 956 C CA . ASN A 1 120 ? -1.152 -14.662 11.981 1.00 78.69 120 ASN A CA 1
ATOM 957 C C . ASN A 1 120 ? -1.711 -13.257 11.686 1.00 78.69 120 ASN A C 1
ATOM 959 O O . ASN A 1 120 ? -2.930 -13.092 11.683 1.00 78.69 120 ASN A O 1
ATOM 963 N N . THR A 1 121 ? -0.887 -12.244 11.395 1.00 81.88 121 THR A N 1
ATOM 964 C CA . THR A 1 121 ? -1.421 -10.919 11.004 1.00 81.88 121 THR A CA 1
ATOM 965 C C . THR A 1 121 ? -2.061 -10.919 9.613 1.00 81.88 121 THR A C 1
ATOM 967 O O . THR A 1 121 ? -2.827 -10.016 9.284 1.00 81.88 121 THR A O 1
ATOM 970 N N . ILE A 1 122 ? -1.749 -11.913 8.785 1.00 86.88 122 ILE A N 1
ATOM 971 C CA . ILE A 1 122 ? -2.224 -12.005 7.410 1.00 86.88 122 ILE A CA 1
ATOM 972 C C . ILE A 1 122 ? -2.749 -13.407 7.119 1.00 86.88 122 ILE A C 1
ATOM 974 O O . ILE A 1 122 ? -2.137 -14.401 7.507 1.00 86.88 122 ILE A O 1
ATOM 978 N N . ASP A 1 123 ? -3.881 -13.487 6.422 1.00 89.62 123 ASP A N 1
ATOM 979 C CA . ASP A 1 123 ? -4.343 -14.743 5.837 1.00 89.62 123 ASP A CA 1
ATOM 980 C C . ASP A 1 123 ? -3.568 -14.971 4.542 1.00 89.62 123 ASP A C 1
ATOM 982 O O . ASP A 1 123 ? -3.889 -14.411 3.492 1.00 89.62 123 ASP A O 1
ATOM 986 N N . GLU A 1 124 ? -2.521 -15.791 4.620 1.00 90.88 124 GLU A N 1
ATOM 987 C CA . GLU A 1 124 ? -1.656 -16.075 3.481 1.00 90.88 124 GLU A CA 1
ATOM 988 C C . GLU A 1 124 ? -2.454 -16.490 2.241 1.00 90.88 124 GLU A C 1
ATOM 990 O O . GLU A 1 124 ? -2.106 -16.094 1.127 1.00 90.88 124 GLU A O 1
ATOM 995 N N . ARG A 1 125 ? -3.546 -17.253 2.394 1.00 90.69 125 ARG A N 1
ATOM 996 C CA . ARG A 1 125 ? -4.349 -17.769 1.267 1.00 90.69 125 ARG A CA 1
ATOM 997 C C . ARG A 1 125 ? -4.972 -16.658 0.427 1.00 90.69 125 ARG A C 1
ATOM 999 O O . ARG A 1 125 ? -5.271 -16.888 -0.739 1.00 90.69 125 ARG A O 1
ATOM 1006 N N . LYS A 1 126 ? -5.133 -15.471 1.007 1.00 91.88 126 LYS A N 1
ATOM 1007 C CA . LYS A 1 126 ? -5.700 -14.288 0.355 1.00 91.88 126 LYS A CA 1
ATOM 1008 C C . LYS A 1 126 ? -4.647 -13.368 -0.252 1.00 91.88 126 LYS A C 1
ATOM 1010 O O . LYS A 1 126 ? -4.997 -12.418 -0.945 1.00 91.88 126 LYS A O 1
ATOM 1015 N N . VAL A 1 127 ? -3.363 -13.646 -0.020 1.00 94.44 127 VAL A N 1
ATOM 1016 C CA . VAL A 1 127 ? -2.283 -12.837 -0.580 1.00 94.44 127 VAL A CA 1
ATOM 1017 C C . VAL A 1 127 ? -2.136 -13.114 -2.066 1.00 94.44 127 VAL A C 1
ATOM 1019 O O . VAL A 1 127 ? -1.763 -14.223 -2.460 1.00 94.44 127 VAL A O 1
ATOM 1022 N N . THR A 1 128 ? -2.355 -12.088 -2.882 1.00 94.88 128 THR A N 1
ATOM 1023 C CA . THR A 1 128 ? -2.108 -12.128 -4.326 1.00 94.88 128 THR A CA 1
ATOM 1024 C C . THR A 1 128 ? -1.116 -11.048 -4.716 1.00 94.88 128 THR A C 1
ATOM 1026 O O . THR A 1 128 ? -1.156 -9.938 -4.184 1.00 94.88 128 THR A O 1
ATOM 1029 N N . VAL A 1 129 ? -0.238 -11.369 -5.666 1.00 93.44 129 VAL A N 1
ATOM 1030 C CA . VAL A 1 129 ? 0.688 -10.402 -6.255 1.00 93.44 129 VAL A CA 1
ATOM 1031 C C . VAL A 1 129 ? 0.609 -10.516 -7.767 1.00 93.44 129 VAL A C 1
ATOM 1033 O O . VAL A 1 129 ? 1.067 -11.508 -8.338 1.00 93.44 129 VAL A O 1
ATOM 1036 N N . ASN A 1 130 ? 0.030 -9.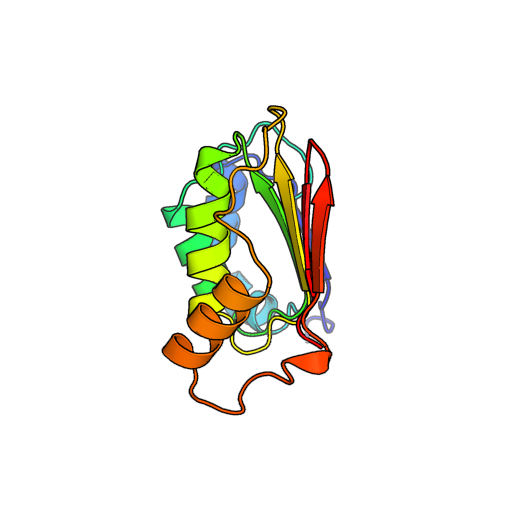501 -8.396 1.00 91.56 130 ASN A N 1
ATOM 1037 C CA . ASN A 1 130 ? -0.060 -9.386 -9.843 1.00 91.56 130 ASN A CA 1
ATOM 1038 C C . ASN A 1 130 ? 0.976 -8.372 -10.318 1.00 91.56 130 ASN A C 1
ATOM 1040 O O . ASN A 1 130 ? 1.227 -7.359 -9.670 1.00 91.56 130 ASN A O 1
ATOM 1044 N N . ARG A 1 131 ? 1.629 -8.687 -11.432 1.00 87.81 131 ARG A N 1
ATOM 1045 C CA . ARG A 1 131 ? 2.696 -7.874 -12.009 1.00 87.81 131 ARG A CA 1
ATOM 1046 C C . ARG A 1 131 ? 2.401 -7.733 -13.488 1.00 87.81 131 ARG A C 1
ATOM 1048 O O . ARG A 1 131 ? 2.249 -8.747 -14.167 1.00 87.81 131 ARG A O 1
ATOM 1055 N N . ASP A 1 132 ? 2.331 -6.503 -13.957 1.00 84.12 132 ASP A N 1
ATOM 1056 C CA . ASP A 1 132 ? 2.314 -6.174 -15.377 1.00 84.12 132 ASP A CA 1
ATOM 1057 C C . ASP A 1 132 ? 3.498 -5.255 -15.685 1.00 84.12 132 ASP A C 1
ATOM 1059 O O . ASP A 1 132 ? 4.168 -4.788 -14.776 1.00 84.12 132 ASP A O 1
ATOM 1063 N N . GLU A 1 133 ? 3.790 -4.979 -16.952 1.00 82.94 133 GLU A N 1
ATOM 1064 C CA . GLU A 1 133 ? 4.983 -4.210 -17.344 1.00 82.94 133 GLU A CA 1
ATOM 1065 C C . GLU A 1 133 ? 5.121 -2.825 -16.685 1.00 82.94 133 GLU A C 1
ATOM 1067 O O . GLU A 1 133 ? 6.205 -2.241 -16.738 1.00 82.94 133 GLU A O 1
ATOM 1072 N N . ARG A 1 134 ? 4.051 -2.276 -16.101 1.00 86.12 134 ARG A N 1
ATOM 1073 C CA . ARG A 1 134 ? 3.989 -0.921 -15.542 1.00 86.12 134 ARG A CA 1
ATOM 1074 C C . ARG A 1 134 ? 3.420 -0.860 -14.131 1.00 86.12 134 ARG A C 1
ATOM 1076 O O . ARG A 1 134 ? 3.295 0.245 -13.598 1.00 86.12 134 ARG A O 1
ATOM 1083 N N . SER A 1 135 ? 3.046 -1.983 -13.533 1.00 89.25 135 SER A N 1
ATOM 1084 C CA . SER A 1 135 ? 2.415 -1.993 -12.227 1.00 89.25 135 SER A CA 1
ATOM 1085 C C . SER A 1 135 ? 2.680 -3.262 -11.426 1.00 89.25 135 SER A C 1
ATOM 1087 O O . SER A 1 135 ? 2.888 -4.362 -11.950 1.00 89.25 135 SER A O 1
ATOM 1089 N N . ILE A 1 136 ? 2.668 -3.087 -10.107 1.00 91.88 136 ILE A N 1
ATOM 1090 C CA . ILE A 1 136 ? 2.691 -4.168 -9.129 1.00 91.88 136 ILE A CA 1
ATOM 1091 C C . ILE A 1 136 ? 1.468 -3.993 -8.235 1.00 91.88 136 ILE A C 1
ATOM 1093 O O . ILE A 1 136 ? 1.394 -3.043 -7.454 1.00 91.88 136 ILE A O 1
ATOM 1097 N N . GLU A 1 137 ? 0.534 -4.934 -8.324 1.00 94.50 137 GLU A N 1
ATOM 1098 C CA . GLU A 1 137 ? -0.656 -4.997 -7.481 1.00 94.50 137 GLU A CA 1
ATOM 1099 C C . GLU A 1 137 ? -0.462 -6.062 -6.397 1.00 94.50 137 GLU A C 1
ATOM 1101 O O .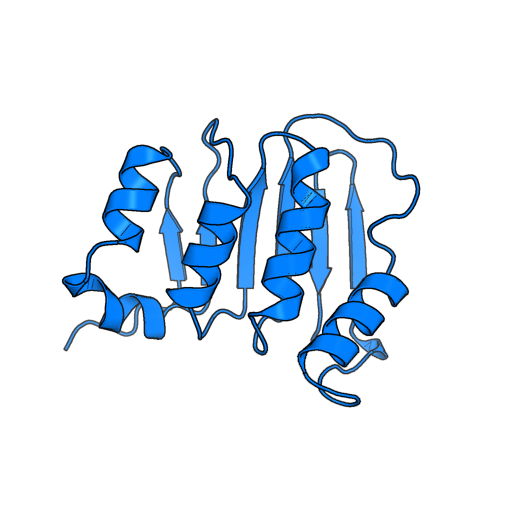 GLU A 1 137 ? -0.145 -7.218 -6.682 1.00 94.50 137 GLU A O 1
ATOM 1106 N N . ILE A 1 138 ? -0.685 -5.684 -5.141 1.00 95.81 138 ILE A N 1
ATOM 1107 C CA . ILE A 1 138 ? -0.608 -6.555 -3.970 1.00 95.81 138 ILE A CA 1
ATOM 1108 C C . ILE A 1 138 ? -1.942 -6.487 -3.225 1.00 95.81 138 ILE A C 1
ATOM 1110 O O . ILE A 1 138 ? -2.375 -5.411 -2.808 1.00 95.81 138 ILE A O 1
ATOM 1114 N N . ARG A 1 139 ? -2.566 -7.648 -3.000 1.00 96.12 139 ARG A N 1
ATOM 1115 C CA . ARG A 1 139 ? -3.762 -7.804 -2.154 1.00 96.12 139 ARG A CA 1
ATOM 1116 C C . ARG A 1 139 ? -3.425 -8.689 -0.967 1.00 96.12 139 ARG A C 1
ATOM 1118 O O . ARG A 1 139 ? -2.661 -9.639 -1.116 1.00 96.12 139 ARG A O 1
ATOM 1125 N N . LEU A 1 140 ? -3.958 -8.353 0.204 1.00 92.44 140 LEU A N 1
ATOM 1126 C CA . LEU A 1 140 ? -3.600 -8.964 1.490 1.00 92.44 140 LEU A CA 1
ATOM 1127 C C . LEU A 1 140 ? -4.821 -9.483 2.272 1.00 92.44 140 LEU A C 1
ATOM 1129 O O . LEU A 1 140 ? -4.649 -10.066 3.341 1.00 92.44 140 LEU A O 1
ATOM 1133 N N . SER A 1 141 ? -6.040 -9.274 1.759 1.00 82.12 141 SER A N 1
ATOM 1134 C CA . SER A 1 141 ? -7.316 -9.628 2.403 1.00 82.12 141 SER A CA 1
ATOM 1135 C C . SER A 1 141 ? -8.445 -9.833 1.405 1.00 82.12 141 SER A C 1
ATOM 1137 O O . SER A 1 141 ? -8.399 -9.135 0.367 1.00 82.12 141 SER A O 1
#

Radius of gyration: 14.82 Å; chains: 1; bounding box: 31×39×32 Å